Protein AF-A0A953WT06-F1 (afdb_monomer_lite)

Secondary structure (DSSP, 8-state):
-EE-TTS-EEETTEE---HHHHHHHHTTEEE-TTS-EEEE-SS-EEEEEESS-SS-EEEEEEESSSSTT-EEEEEETTS-EEE-BTTB-

Foldseek 3Di:
DEQEPVRWDDDPNDTDPPLVVLLVQVVQWDQDPVRFIWRDDPVDTHTYHYHDDNWDFPDWDWDDDDDPPIWIWTATPSGDIDIDDPVHD

pLDDT: mean 95.94, std 2.27, range [88.19, 98.38]

Sequence (89 aa):
MEIRADGSWWHEGGRINRERLVKLFSRILRKDEDGKTYLVTPYEKVIVHVEDAPFLAVRVDRAGEPGPGQTLAFLTNLGDLTLAGPEAP

Radius of gyration: 15.18 Å; chains: 1; bounding box: 38×30×43 Å

Structure (mmCIF, N/CA/C/O backbone):
data_AF-A0A953WT06-F1
#
_entry.id   AF-A0A953WT06-F1
#
loop_
_atom_site.group_PDB
_atom_site.id
_atom_site.type_symbol
_atom_site.label_atom_id
_atom_site.label_alt_id
_atom_site.label_comp_id
_atom_site.label_asym_id
_atom_site.label_entity_id
_atom_site.label_seq_id
_atom_site.pdbx_PDB_ins_code
_atom_site.Cartn_x
_atom_site.Cartn_y
_atom_site.Cartn_z
_atom_site.occupancy
_atom_site.B_iso_or_equiv
_atom_site.auth_seq_id
_atom_site.auth_comp_id
_atom_site.auth_asym_id
_atom_site.auth_atom_id
_atom_site.pdbx_PDB_model_num
ATOM 1 N N . MET A 1 1 ? 9.335 0.368 -12.348 1.00 95.69 1 MET A N 1
ATOM 2 C CA . MET A 1 1 ? 8.902 -0.455 -11.199 1.00 95.69 1 MET A CA 1
ATOM 3 C C . MET A 1 1 ? 7.426 -0.188 -11.012 1.00 95.69 1 MET A C 1
ATOM 5 O O . MET A 1 1 ? 7.036 0.969 -11.126 1.00 95.69 1 MET A O 1
ATOM 9 N N . GLU A 1 2 ? 6.630 -1.218 -10.775 1.00 98.00 2 GLU A N 1
ATOM 10 C CA . GLU A 1 2 ? 5.181 -1.107 -10.614 1.00 98.00 2 GLU A CA 1
ATOM 11 C C . GLU A 1 2 ? 4.727 -1.929 -9.402 1.00 98.00 2 GLU A C 1
ATOM 13 O O . GLU A 1 2 ? 5.191 -3.053 -9.209 1.00 98.00 2 GLU A O 1
ATOM 18 N N . ILE A 1 3 ? 3.838 -1.356 -8.594 1.00 98.31 3 ILE A N 1
ATOM 19 C CA . ILE A 1 3 ? 3.068 -2.047 -7.561 1.00 98.31 3 ILE A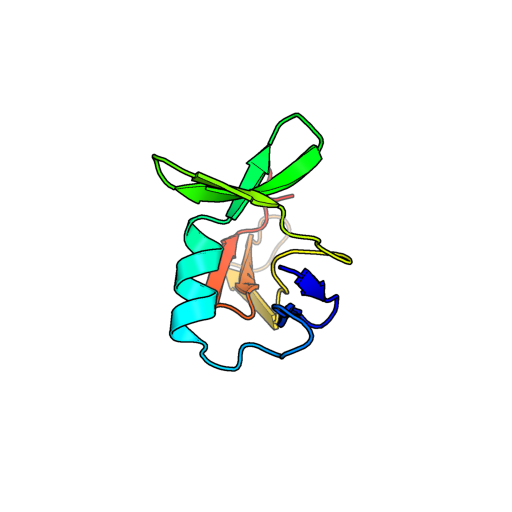 CA 1
ATOM 20 C C . ILE A 1 3 ? 1.624 -2.060 -8.049 1.00 98.31 3 ILE A C 1
ATOM 22 O O . ILE A 1 3 ? 1.005 -1.002 -8.184 1.00 98.31 3 ILE A O 1
ATOM 26 N N . ARG A 1 4 ? 1.114 -3.253 -8.343 1.00 98.12 4 ARG A N 1
ATOM 27 C CA . ARG A 1 4 ? -0.258 -3.442 -8.822 1.00 98.12 4 ARG A CA 1
ATOM 28 C C . ARG A 1 4 ? -1.254 -3.468 -7.671 1.00 98.12 4 ARG A C 1
ATOM 30 O O . ARG A 1 4 ? -0.864 -3.657 -6.519 1.00 98.12 4 ARG A O 1
ATOM 37 N N . ALA A 1 5 ? -2.538 -3.337 -7.987 1.00 97.88 5 ALA A N 1
ATOM 38 C CA . ALA A 1 5 ? -3.623 -3.316 -7.005 1.00 97.88 5 ALA A CA 1
ATOM 39 C C . ALA A 1 5 ? -3.699 -4.595 -6.143 1.00 97.88 5 ALA A C 1
ATOM 41 O O . ALA A 1 5 ? -4.143 -4.551 -5.001 1.00 97.88 5 ALA A O 1
ATOM 42 N N . ASP A 1 6 ? -3.205 -5.734 -6.643 1.00 96.81 6 ASP A N 1
ATOM 43 C CA . ASP A 1 6 ? -3.100 -6.992 -5.885 1.00 96.81 6 ASP A CA 1
ATOM 44 C C . ASP A 1 6 ? -1.879 -7.053 -4.939 1.00 96.81 6 ASP A C 1
ATOM 46 O O . ASP A 1 6 ? -1.616 -8.080 -4.307 1.00 96.81 6 ASP A O 1
ATOM 50 N N . GLY A 1 7 ? -1.107 -5.965 -4.844 1.00 96.81 7 GLY A N 1
ATOM 51 C CA . GLY A 1 7 ? 0.098 -5.851 -4.028 1.00 96.81 7 GLY A CA 1
ATOM 52 C C . GLY A 1 7 ? 1.327 -6.535 -4.631 1.00 96.81 7 GLY A C 1
ATOM 53 O O . GLY A 1 7 ? 2.363 -6.626 -3.964 1.00 96.81 7 GLY A O 1
ATOM 54 N N . SER A 1 8 ? 1.247 -7.041 -5.867 1.00 97.31 8 SER A N 1
ATOM 55 C CA . SER A 1 8 ? 2.388 -7.641 -6.555 1.00 97.31 8 SER A CA 1
ATOM 56 C C . SER A 1 8 ? 3.335 -6.580 -7.119 1.00 97.31 8 SER A C 1
ATOM 58 O O . SER A 1 8 ? 2.923 -5.547 -7.643 1.00 97.31 8 SER A O 1
ATOM 60 N N . TRP A 1 9 ? 4.636 -6.857 -7.013 1.00 98.19 9 TRP A N 1
ATOM 61 C CA . TRP A 1 9 ? 5.699 -5.980 -7.502 1.00 98.19 9 TRP A CA 1
ATOM 62 C C . TRP A 1 9 ? 6.217 -6.463 -8.856 1.00 98.19 9 TRP A C 1
ATOM 64 O O . TRP A 1 9 ? 6.502 -7.653 -9.029 1.00 98.19 9 TRP A O 1
ATOM 74 N N . TRP A 1 10 ? 6.375 -5.535 -9.798 1.00 98.12 10 TRP A N 1
ATOM 75 C CA . TRP A 1 10 ? 6.769 -5.801 -11.180 1.00 98.12 10 TRP A CA 1
ATOM 76 C C . TRP A 1 10 ? 7.911 -4.894 -11.638 1.00 98.12 10 TRP A C 1
ATOM 78 O O . TRP A 1 10 ? 7.960 -3.692 -11.359 1.00 98.12 10 TRP A O 1
ATOM 88 N N . HIS A 1 11 ? 8.831 -5.469 -12.405 1.00 96.44 11 HIS A N 1
ATOM 89 C CA . HIS A 1 11 ? 9.927 -4.751 -13.041 1.00 96.44 11 HIS A CA 1
ATOM 90 C C . HIS A 1 11 ? 10.180 -5.334 -14.432 1.00 96.44 11 HIS A C 1
ATOM 92 O O . HIS A 1 11 ? 10.227 -6.550 -14.584 1.00 96.44 11 HIS A O 1
ATOM 98 N N . GLU A 1 12 ? 10.277 -4.463 -15.442 1.00 94.06 12 GLU A N 1
ATOM 99 C CA . GLU A 1 12 ? 10.520 -4.845 -16.846 1.00 94.06 12 GLU A CA 1
ATOM 100 C C . GLU A 1 12 ? 9.564 -5.937 -17.369 1.00 94.06 12 GLU A C 1
ATOM 102 O O . GLU A 1 12 ? 9.953 -6.859 -18.078 1.00 94.06 12 GLU A O 1
ATOM 107 N N . GLY A 1 13 ? 8.284 -5.855 -16.986 1.00 92.69 13 GLY A N 1
ATOM 108 C CA . GLY A 1 13 ? 7.253 -6.817 -17.394 1.00 92.69 13 GLY A CA 1
ATOM 109 C C . GLY A 1 13 ? 7.280 -8.155 -16.644 1.00 92.69 13 GLY A C 1
ATOM 110 O O . GLY A 1 13 ? 6.393 -8.977 -16.858 1.00 92.69 13 GLY A O 1
ATOM 111 N N . GLY A 1 14 ? 8.237 -8.372 -15.737 1.00 97.31 14 GLY A N 1
ATOM 112 C CA . GLY A 1 14 ? 8.329 -9.564 -14.895 1.00 97.31 14 GLY A CA 1
ATOM 113 C C . GLY A 1 14 ? 7.870 -9.324 -13.455 1.00 97.31 14 GLY A C 1
ATOM 114 O O . GLY A 1 14 ? 8.195 -8.303 -12.843 1.00 97.31 14 GLY A O 1
ATOM 115 N N . ARG A 1 15 ? 7.153 -10.298 -12.881 1.00 97.56 15 ARG A N 1
ATOM 116 C CA . ARG A 1 15 ? 6.788 -10.296 -11.457 1.00 97.56 15 ARG A CA 1
ATOM 117 C C . ARG A 1 15 ? 7.999 -10.632 -10.584 1.00 97.56 15 ARG A C 1
ATOM 119 O O . ARG A 1 15 ? 8.683 -11.633 -10.803 1.00 97.56 15 ARG A O 1
ATOM 126 N N . ILE A 1 16 ? 8.219 -9.848 -9.534 1.00 97.56 16 ILE A N 1
ATOM 127 C CA . ILE A 1 16 ? 9.247 -10.100 -8.522 1.00 97.56 16 ILE A CA 1
ATOM 128 C C . ILE A 1 16 ? 8.674 -11.046 -7.458 1.00 97.56 16 ILE A C 1
ATOM 130 O O . ILE A 1 16 ? 7.932 -10.631 -6.575 1.00 97.56 16 ILE A O 1
ATOM 134 N N . ASN A 1 17 ? 9.051 -12.328 -7.505 1.00 95.75 17 ASN A N 1
ATOM 135 C CA . ASN A 1 17 ? 8.574 -13.346 -6.547 1.00 95.75 17 ASN A CA 1
ATOM 136 C C . ASN A 1 17 ? 9.430 -13.458 -5.268 1.00 95.75 17 ASN A C 1
ATOM 138 O O . ASN A 1 17 ? 9.141 -14.256 -4.380 1.00 95.75 17 ASN A O 1
ATOM 142 N N . ARG A 1 18 ? 10.525 -12.694 -5.166 1.00 96.75 18 ARG A N 1
ATOM 143 C CA . ARG A 1 18 ? 11.445 -12.751 -4.021 1.00 96.75 18 ARG A CA 1
ATOM 144 C C . ARG A 1 18 ? 10.937 -11.864 -2.885 1.00 96.75 18 ARG A C 1
ATOM 146 O O . ARG A 1 18 ? 11.308 -10.697 -2.812 1.00 96.75 18 ARG A O 1
ATOM 153 N N . GLU A 1 19 ? 10.161 -12.425 -1.963 1.00 93.94 19 GLU A N 1
ATOM 154 C CA . GLU A 1 19 ? 9.565 -11.675 -0.841 1.00 93.94 19 GLU A CA 1
ATOM 155 C C . GLU A 1 19 ? 10.575 -10.838 -0.045 1.00 93.94 19 GLU A C 1
ATOM 157 O O . GLU A 1 19 ? 10.325 -9.670 0.235 1.00 93.94 19 GLU A O 1
ATOM 162 N N . ARG A 1 20 ? 11.751 -11.394 0.283 1.00 95.88 20 ARG A N 1
ATOM 163 C CA . ARG A 1 20 ? 12.797 -10.650 1.013 1.00 95.88 20 ARG A CA 1
ATOM 164 C C . ARG A 1 20 ? 13.260 -9.398 0.266 1.00 95.88 20 ARG A C 1
ATOM 166 O O . ARG A 1 20 ? 13.579 -8.402 0.904 1.00 95.88 20 ARG A O 1
ATOM 173 N N . LEU A 1 21 ? 13.298 -9.455 -1.065 1.00 95.88 21 LEU A N 1
ATOM 174 C CA . LEU A 1 21 ? 13.677 -8.324 -1.906 1.00 95.88 21 LEU A CA 1
ATOM 175 C C . LEU A 1 21 ? 12.565 -7.270 -1.937 1.00 95.88 21 LEU A C 1
ATOM 177 O O . LEU A 1 21 ? 12.847 -6.089 -1.775 1.00 95.88 21 LEU A O 1
ATOM 181 N N . VAL A 1 22 ? 11.307 -7.698 -2.061 1.00 97.12 22 VAL A N 1
ATOM 182 C CA . VAL A 1 22 ? 10.147 -6.795 -1.986 1.00 97.12 22 VAL A CA 1
ATOM 183 C C . VAL A 1 22 ? 10.111 -6.065 -0.640 1.00 97.12 22 VAL A C 1
ATOM 185 O O . VAL A 1 22 ? 9.991 -4.845 -0.613 1.00 97.12 22 VAL A O 1
ATOM 188 N N . LYS A 1 23 ? 10.324 -6.778 0.475 1.00 96.38 23 LYS A N 1
ATOM 189 C CA . LYS A 1 23 ? 10.417 -6.177 1.819 1.00 96.38 23 LYS A CA 1
ATOM 190 C C . LYS A 1 23 ? 11.602 -5.223 1.982 1.00 96.38 23 LYS A C 1
ATOM 192 O O . LYS A 1 23 ? 11.534 -4.289 2.773 1.00 96.38 23 LYS A O 1
ATOM 197 N N . LEU A 1 24 ? 12.713 -5.463 1.285 1.00 95.62 24 LEU A N 1
ATOM 198 C CA . LEU A 1 24 ? 13.838 -4.527 1.290 1.00 95.62 24 LEU A CA 1
ATOM 199 C C . LEU A 1 24 ? 13.448 -3.222 0.591 1.00 95.62 24 LEU A C 1
ATOM 201 O O . LEU A 1 24 ? 13.691 -2.147 1.132 1.00 95.62 24 LEU A O 1
ATOM 205 N N . PHE A 1 25 ? 12.820 -3.317 -0.582 1.00 96.44 25 PHE A N 1
ATOM 206 C CA . PHE A 1 25 ? 12.382 -2.143 -1.330 1.00 96.44 25 PHE A CA 1
ATOM 207 C C . PHE A 1 25 ? 11.261 -1.377 -0.630 1.00 96.44 25 PHE A C 1
ATOM 209 O O . PHE A 1 25 ? 11.283 -0.150 -0.636 1.00 96.44 25 PHE A O 1
ATOM 216 N N . SER A 1 26 ? 10.325 -2.058 0.034 1.00 96.75 26 SER A N 1
ATOM 217 C CA . SER A 1 26 ? 9.231 -1.383 0.738 1.00 96.75 26 SER A CA 1
ATOM 218 C C . SER A 1 26 ? 9.712 -0.451 1.854 1.00 96.75 26 SER A C 1
ATOM 220 O O . SER A 1 26 ? 9.105 0.589 2.080 1.00 96.75 26 SER A O 1
ATOM 222 N N . ARG A 1 27 ? 10.841 -0.765 2.503 1.00 95.81 27 ARG A N 1
ATOM 223 C CA . ARG A 1 27 ? 11.446 0.066 3.563 1.00 95.81 27 ARG A CA 1
ATOM 224 C C . ARG A 1 27 ? 12.031 1.383 3.069 1.00 95.81 27 ARG A C 1
ATOM 226 O O . ARG A 1 27 ? 12.221 2.295 3.864 1.00 95.81 27 ARG A O 1
ATOM 233 N N . ILE A 1 28 ? 12.359 1.457 1.784 1.00 96.62 28 ILE A N 1
ATOM 234 C CA . ILE A 1 28 ? 12.893 2.664 1.145 1.00 96.62 28 ILE A CA 1
ATOM 235 C C . ILE A 1 28 ? 11.867 3.312 0.210 1.00 96.62 28 ILE A C 1
ATOM 237 O O . ILE A 1 28 ? 12.218 4.191 -0.579 1.00 96.62 28 ILE A O 1
ATOM 241 N N . LEU A 1 29 ? 10.610 2.863 0.276 1.00 97.56 29 LEU A N 1
ATOM 242 C CA . LEU A 1 29 ? 9.509 3.432 -0.478 1.00 97.56 29 LEU A CA 1
ATOM 243 C C . LEU A 1 29 ? 9.067 4.738 0.186 1.00 97.56 29 LEU A C 1
ATOM 245 O O . LEU A 1 29 ? 8.743 4.768 1.371 1.00 97.56 29 LEU A O 1
ATOM 249 N N . ARG A 1 30 ? 9.034 5.822 -0.582 1.00 96.81 30 ARG A N 1
ATOM 250 C CA . ARG A 1 30 ? 8.660 7.148 -0.092 1.00 96.81 30 ARG A CA 1
ATOM 251 C C . ARG A 1 30 ? 7.752 7.839 -1.094 1.00 96.81 30 ARG A C 1
ATOM 253 O O . ARG A 1 30 ? 8.007 7.791 -2.297 1.00 96.81 30 ARG A O 1
ATOM 260 N N . LYS A 1 31 ? 6.689 8.469 -0.600 1.00 96.44 31 LYS A N 1
ATOM 261 C CA . LYS A 1 31 ? 5.892 9.418 -1.378 1.00 96.44 31 LYS A CA 1
ATOM 262 C C . LYS A 1 31 ? 6.450 10.810 -1.111 1.00 96.44 31 LYS A C 1
ATOM 264 O O . LYS A 1 31 ? 6.522 11.211 0.047 1.00 96.44 31 LYS A O 1
ATOM 269 N N . ASP A 1 32 ? 6.876 11.499 -2.160 1.00 95.94 32 ASP A N 1
ATOM 270 C CA . ASP A 1 32 ? 7.422 12.851 -2.039 1.00 95.94 32 ASP A CA 1
ATOM 271 C C . ASP A 1 32 ? 6.315 13.894 -2.281 1.00 95.94 32 ASP A C 1
ATOM 273 O O . ASP A 1 32 ? 5.190 13.566 -2.665 1.00 95.94 32 ASP A O 1
ATOM 277 N N . GLU A 1 33 ? 6.630 15.167 -2.037 1.00 96.50 33 GLU A N 1
ATOM 278 C CA . GLU A 1 33 ? 5.691 16.300 -2.128 1.00 96.50 33 GLU A CA 1
ATOM 279 C C . GLU A 1 33 ? 5.097 16.499 -3.531 1.00 96.50 33 GLU A C 1
ATOM 281 O O . GLU A 1 33 ? 4.019 17.067 -3.682 1.00 96.50 33 GLU A O 1
ATOM 286 N N . ASP A 1 34 ? 5.764 15.980 -4.564 1.00 96.00 34 ASP A N 1
ATOM 287 C CA . ASP A 1 34 ? 5.274 15.966 -5.946 1.00 96.00 34 ASP A CA 1
ATOM 288 C C . ASP A 1 34 ? 4.149 14.939 -6.191 1.00 96.00 34 ASP A C 1
ATOM 290 O O . ASP A 1 34 ? 3.692 14.766 -7.323 1.00 96.00 34 ASP A O 1
ATOM 294 N N . GLY A 1 35 ? 3.719 14.233 -5.143 1.00 95.38 35 GLY A N 1
ATOM 295 C CA . GLY A 1 35 ? 2.656 13.237 -5.175 1.00 95.38 35 GLY A CA 1
ATOM 296 C C . GLY A 1 35 ? 3.080 11.889 -5.759 1.00 95.38 35 GLY A C 1
ATOM 297 O O . GLY A 1 35 ? 2.265 10.964 -5.771 1.00 95.38 35 GLY A O 1
ATOM 298 N N . LYS A 1 36 ? 4.329 11.745 -6.214 1.00 97.00 36 LYS A N 1
ATOM 299 C CA . LYS A 1 36 ? 4.856 10.506 -6.792 1.00 97.00 36 LYS A CA 1
ATOM 300 C C . LYS A 1 36 ? 5.499 9.633 -5.721 1.00 97.00 36 LYS A C 1
ATOM 302 O O . LYS A 1 36 ? 5.986 10.107 -4.694 1.00 97.00 36 LYS A O 1
ATOM 307 N N . THR A 1 37 ? 5.529 8.335 -5.997 1.00 98.12 37 THR A N 1
ATOM 308 C CA . THR A 1 37 ? 6.158 7.333 -5.137 1.00 98.12 37 THR A CA 1
ATOM 309 C C . THR A 1 37 ? 7.493 6.890 -5.721 1.00 98.12 37 THR A C 1
ATOM 311 O O . THR A 1 37 ? 7.639 6.722 -6.933 1.00 98.12 37 THR A O 1
ATOM 314 N N . TYR A 1 38 ? 8.475 6.696 -4.847 1.00 98.12 38 TYR A N 1
ATOM 315 C CA . TYR A 1 38 ? 9.848 6.405 -5.220 1.00 98.12 38 TYR A CA 1
ATOM 316 C 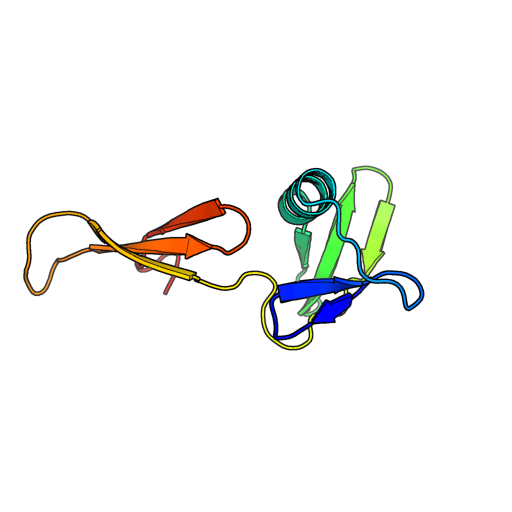C . TYR A 1 38 ? 10.486 5.362 -4.314 1.00 98.12 38 TYR A C 1
ATOM 318 O O . TYR A 1 38 ? 10.182 5.306 -3.127 1.00 98.12 38 TYR A O 1
ATOM 326 N N . LEU A 1 39 ? 11.435 4.604 -4.859 1.00 97.62 39 LEU A N 1
ATOM 327 C CA . LEU A 1 39 ? 12.478 3.963 -4.061 1.00 97.62 39 LEU A CA 1
ATOM 328 C C . LEU A 1 39 ? 13.622 4.958 -3.898 1.00 97.62 39 LEU A C 1
ATOM 330 O O . LEU A 1 39 ? 14.128 5.474 -4.899 1.00 97.62 39 LEU A O 1
ATOM 334 N N . VAL A 1 40 ? 14.014 5.231 -2.656 1.00 97.06 40 VAL A N 1
ATOM 335 C CA . VAL A 1 40 ? 15.010 6.258 -2.339 1.00 97.06 40 VAL A CA 1
ATOM 336 C C . VAL A 1 40 ? 16.222 5.636 -1.662 1.00 97.06 40 VAL A C 1
ATOM 338 O O . VAL A 1 40 ? 16.127 5.052 -0.586 1.00 97.06 40 VAL A O 1
ATOM 341 N N . THR A 1 41 ? 17.386 5.812 -2.270 1.00 94.94 41 THR A N 1
ATOM 342 C CA . THR A 1 41 ? 18.686 5.559 -1.641 1.00 94.94 41 THR A CA 1
ATOM 343 C C . THR A 1 41 ? 19.451 6.885 -1.532 1.00 94.94 41 THR A C 1
ATOM 345 O O . THR A 1 41 ? 19.013 7.885 -2.102 1.00 94.94 41 THR A O 1
ATOM 348 N N . PRO A 1 42 ? 20.586 6.954 -0.811 1.00 95.38 42 PRO A N 1
ATOM 349 C CA . PRO A 1 42 ? 21.345 8.202 -0.690 1.00 95.38 42 PRO A CA 1
ATOM 350 C C . PRO A 1 42 ? 21.797 8.813 -2.025 1.00 95.38 42 PRO A C 1
ATOM 352 O O . PRO A 1 42 ? 21.979 10.024 -2.101 1.00 95.38 42 PRO A O 1
ATOM 355 N N . TYR A 1 43 ? 21.981 7.993 -3.063 1.00 95.06 43 TYR A N 1
ATOM 356 C CA . TYR A 1 43 ? 22.533 8.426 -4.351 1.00 95.06 43 TYR A CA 1
ATOM 357 C C . TYR A 1 43 ? 21.510 8.411 -5.489 1.00 95.06 43 TYR A C 1
ATOM 359 O O . TYR A 1 43 ? 21.728 9.058 -6.510 1.00 95.06 43 TYR A O 1
ATOM 367 N N . GLU A 1 44 ? 20.402 7.683 -5.333 1.00 94.75 44 GLU A N 1
ATOM 368 C CA . GLU A 1 44 ? 19.459 7.427 -6.418 1.00 94.75 44 GLU A CA 1
ATOM 369 C C . GLU A 1 44 ? 18.006 7.507 -5.954 1.00 94.75 44 GLU A C 1
ATOM 371 O O . GLU A 1 44 ? 17.652 7.157 -4.825 1.00 94.75 44 GLU A O 1
ATOM 376 N N . LYS A 1 45 ? 17.141 7.918 -6.883 1.00 95.69 45 LYS A N 1
ATOM 377 C CA . LYS A 1 45 ? 15.693 7.972 -6.704 1.00 95.69 45 LYS A CA 1
ATOM 378 C C . LYS A 1 45 ? 15.019 7.382 -7.939 1.00 95.69 45 LYS A C 1
ATOM 380 O O . LYS A 1 45 ? 15.150 7.921 -9.035 1.00 95.69 45 LYS A O 1
ATOM 385 N N . VAL A 1 46 ? 14.293 6.280 -7.763 1.00 96.56 46 VAL A N 1
ATOM 386 C CA . VAL A 1 46 ? 13.638 5.548 -8.860 1.00 96.56 46 VAL A CA 1
ATOM 387 C C . VAL A 1 46 ? 12.127 5.659 -8.721 1.00 96.56 46 VAL A C 1
ATOM 389 O O . VAL A 1 46 ? 11.590 5.355 -7.660 1.00 96.56 46 VAL A O 1
ATOM 392 N N . ILE A 1 47 ? 11.434 6.074 -9.787 1.00 97.69 47 ILE A N 1
ATOM 393 C CA . ILE A 1 47 ? 9.966 6.169 -9.805 1.00 97.69 47 ILE A CA 1
ATOM 394 C C . ILE A 1 47 ? 9.340 4.774 -9.683 1.00 97.69 47 ILE A C 1
ATOM 396 O O . ILE A 1 47 ? 9.710 3.835 -10.399 1.00 97.69 47 ILE A O 1
ATOM 400 N N . VAL A 1 48 ? 8.338 4.670 -8.813 1.00 98.19 48 VAL A N 1
ATOM 401 C CA . VAL A 1 48 ? 7.457 3.510 -8.674 1.00 98.19 48 VAL A CA 1
ATOM 402 C C . VAL A 1 48 ? 6.052 3.922 -9.085 1.00 98.19 48 VAL A C 1
ATOM 404 O O . VAL A 1 48 ? 5.475 4.841 -8.509 1.00 98.19 48 VAL A O 1
ATOM 407 N N . HIS A 1 49 ? 5.496 3.239 -10.083 1.00 98.06 49 HIS A N 1
ATOM 408 C CA . HIS A 1 49 ? 4.081 3.366 -10.398 1.00 98.06 49 HIS A CA 1
ATOM 409 C C . HIS A 1 49 ? 3.279 2.538 -9.393 1.00 98.06 49 HIS A C 1
ATOM 411 O O . HIS A 1 49 ? 3.549 1.350 -9.237 1.00 98.06 49 HIS A O 1
ATOM 417 N N . VAL A 1 50 ? 2.344 3.162 -8.685 1.00 98.12 50 VAL A N 1
ATOM 418 C CA . VAL A 1 50 ? 1.450 2.482 -7.742 1.00 98.12 50 VAL A CA 1
ATOM 419 C C . VAL A 1 50 ? 0.048 2.591 -8.315 1.00 98.12 50 VAL A C 1
ATOM 421 O O . VAL A 1 50 ? -0.434 3.703 -8.513 1.00 98.12 50 VAL A O 1
ATOM 424 N N . GLU A 1 51 ? -0.562 1.451 -8.625 1.00 98.12 51 GLU A N 1
ATOM 425 C CA . GLU A 1 51 ? -1.890 1.391 -9.246 1.00 98.12 51 GLU A CA 1
ATOM 426 C C . GLU A 1 51 ? -2.990 1.867 -8.286 1.00 98.12 51 GLU A C 1
ATOM 428 O O . GLU A 1 51 ? -3.888 2.596 -8.695 1.00 98.12 51 GLU A O 1
ATOM 433 N N . ASP A 1 52 ? -2.881 1.492 -7.007 1.00 97.56 52 ASP A N 1
ATOM 434 C CA . ASP A 1 52 ? -3.830 1.862 -5.950 1.00 97.56 52 ASP A CA 1
ATOM 435 C C . ASP A 1 52 ? -3.093 2.222 -4.648 1.00 97.56 52 ASP A C 1
ATOM 437 O O . ASP A 1 52 ? -2.853 3.395 -4.355 1.00 97.56 52 ASP A O 1
ATOM 441 N N . ALA A 1 53 ? -2.614 1.210 -3.915 1.00 96.75 53 ALA A N 1
ATOM 442 C CA . ALA A 1 53 ? -1.886 1.383 -2.661 1.00 96.75 53 ALA A CA 1
ATOM 443 C C . ALA A 1 53 ? -0.569 0.583 -2.634 1.00 96.75 53 ALA A C 1
ATOM 445 O O . ALA A 1 53 ? -0.478 -0.500 -3.214 1.00 96.75 53 ALA A O 1
ATOM 446 N N . PRO A 1 54 ? 0.471 1.077 -1.934 1.00 96.12 54 PRO A N 1
ATOM 447 C CA 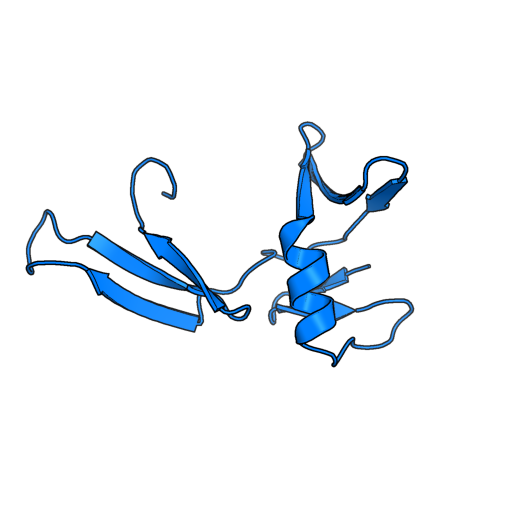. PRO A 1 54 ? 1.757 0.382 -1.846 1.00 96.12 54 PRO A CA 1
ATOM 448 C C . PRO A 1 54 ? 1.741 -0.841 -0.916 1.00 96.12 54 PRO A C 1
ATOM 450 O O . PRO A 1 54 ? 2.612 -1.707 -1.021 1.00 96.12 54 PRO A O 1
ATOM 453 N N . PHE A 1 55 ? 0.766 -0.907 -0.006 1.00 96.94 55 PHE A N 1
ATOM 454 C CA . PHE A 1 55 ? 0.598 -1.971 0.977 1.00 96.94 55 PHE A CA 1
ATOM 455 C C . PHE A 1 55 ? -0.867 -2.388 1.035 1.00 96.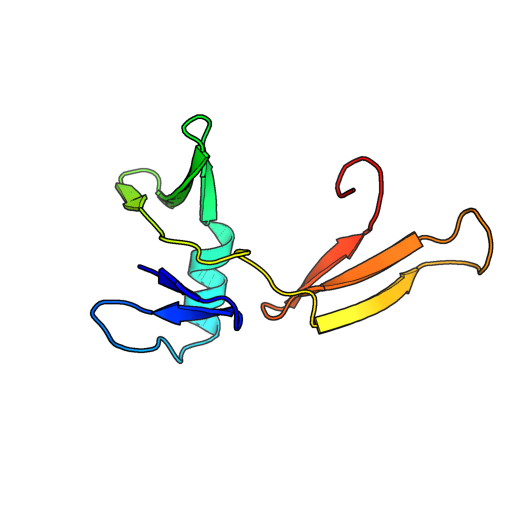94 55 PHE A C 1
ATOM 457 O O . PHE A 1 55 ? -1.754 -1.538 0.992 1.00 96.94 55 PHE A O 1
ATOM 464 N N . LEU A 1 56 ? -1.110 -3.686 1.202 1.00 97.56 56 LEU A N 1
ATOM 465 C CA . LEU A 1 56 ? -2.447 -4.230 1.416 1.00 97.56 56 LEU A CA 1
ATOM 466 C C . LEU A 1 56 ? -2.580 -4.696 2.857 1.00 97.56 56 LEU A C 1
ATOM 468 O O . LEU A 1 56 ? -1.773 -5.506 3.305 1.00 97.56 56 LEU A O 1
ATOM 472 N N . ALA A 1 57 ? -3.602 -4.234 3.571 1.00 97.69 57 ALA A N 1
ATOM 473 C CA . ALA A 1 57 ? -3.953 -4.795 4.869 1.00 97.69 57 ALA A CA 1
ATOM 474 C C . ALA A 1 57 ? -4.611 -6.170 4.670 1.00 97.69 57 ALA A C 1
ATOM 476 O O . ALA A 1 57 ? -5.679 -6.275 4.073 1.00 97.69 57 ALA A O 1
ATOM 477 N N . VAL A 1 58 ? -3.967 -7.232 5.157 1.00 97.81 58 VAL A N 1
ATOM 478 C CA . VAL A 1 58 ? -4.408 -8.628 4.961 1.00 97.81 58 VAL A CA 1
ATOM 479 C C . VAL A 1 58 ? -4.997 -9.254 6.222 1.00 97.81 58 VAL A C 1
ATOM 481 O O . VAL A 1 58 ? -5.624 -10.309 6.155 1.00 97.81 58 VAL A O 1
ATOM 484 N N . ARG A 1 59 ? -4.801 -8.619 7.380 1.00 98.38 59 ARG A N 1
ATOM 485 C CA . ARG A 1 59 ? -5.413 -9.016 8.650 1.00 98.38 59 ARG A CA 1
ATOM 486 C C . ARG A 1 59 ? -5.688 -7.784 9.497 1.00 98.38 59 ARG A C 1
ATOM 488 O O . ARG A 1 59 ? -4.901 -6.839 9.474 1.00 98.38 59 ARG A O 1
ATOM 495 N N . VAL A 1 60 ? -6.772 -7.835 10.260 1.00 98.00 60 VAL A N 1
ATOM 496 C CA . VAL A 1 60 ? -7.108 -6.851 11.287 1.00 98.00 60 VAL A CA 1
ATOM 497 C C . VAL A 1 60 ? -7.360 -7.574 12.603 1.00 98.00 60 VAL A C 1
ATOM 499 O O . VAL A 1 60 ? -8.100 -8.555 12.649 1.00 98.00 60 VAL A O 1
ATOM 502 N N . ASP A 1 61 ? -6.729 -7.086 13.661 1.00 97.31 61 ASP A N 1
ATOM 503 C CA . ASP A 1 61 ? -6.873 -7.573 15.025 1.00 97.31 61 ASP A CA 1
ATOM 504 C C . ASP A 1 61 ? -7.339 -6.417 15.917 1.00 97.31 61 ASP A C 1
ATOM 506 O O . ASP A 1 61 ? -6.950 -5.264 15.719 1.00 97.31 61 ASP A O 1
ATOM 510 N N . ARG A 1 62 ? -8.150 -6.704 16.937 1.00 96.31 62 ARG A N 1
ATOM 511 C CA . ARG A 1 62 ? -8.397 -5.723 17.999 1.00 96.31 62 ARG A CA 1
ATOM 512 C C . ARG A 1 62 ? -7.170 -5.668 18.906 1.00 96.31 62 ARG A C 1
ATOM 514 O O . ARG A 1 62 ? -6.763 -6.688 19.457 1.00 96.31 62 ARG A O 1
ATOM 521 N N . ALA A 1 63 ? -6.629 -4.474 19.099 1.00 93.12 63 ALA A N 1
ATOM 522 C CA . ALA A 1 63 ? -5.631 -4.181 20.111 1.00 93.12 63 ALA A CA 1
ATOM 523 C C . ALA A 1 63 ? -6.322 -3.537 21.324 1.00 93.12 63 ALA A C 1
ATOM 525 O O . ALA A 1 63 ? -6.856 -2.433 21.237 1.00 93.12 63 ALA A O 1
ATOM 526 N N . GLY A 1 64 ? -6.316 -4.241 22.456 1.00 88.44 64 GLY A N 1
ATOM 527 C CA . GLY A 1 64 ? -6.939 -3.786 23.701 1.00 88.44 64 GLY A CA 1
ATOM 528 C C . GLY A 1 64 ? -8.399 -4.217 23.879 1.00 88.44 64 GLY A C 1
ATOM 529 O O . GLY A 1 64 ? -8.889 -5.151 23.234 1.00 88.44 64 GLY A O 1
ATOM 530 N N . GLU A 1 65 ? -9.077 -3.547 24.810 1.00 92.12 65 GLU A N 1
ATOM 531 C CA . GLU A 1 65 ? -10.434 -3.890 25.238 1.00 92.12 65 GLU A CA 1
ATOM 532 C C . GLU A 1 65 ? -11.503 -3.462 24.219 1.00 92.12 65 GLU A C 1
ATOM 534 O O . GLU A 1 65 ? -11.339 -2.460 23.514 1.00 92.12 65 GLU A O 1
ATOM 539 N N . PRO A 1 66 ? -12.619 -4.205 24.115 1.00 93.38 66 PRO A N 1
ATOM 540 C CA . PRO A 1 66 ? -13.721 -3.836 23.241 1.00 93.38 66 PRO A CA 1
ATOM 541 C C . PRO A 1 66 ? -14.436 -2.574 23.742 1.00 93.38 66 PRO A C 1
ATOM 543 O O . PRO A 1 66 ? -14.665 -2.394 24.936 1.00 93.38 66 PRO A O 1
ATOM 546 N N . GLY A 1 67 ? -14.853 -1.720 22.806 1.00 92.44 67 GLY A N 1
ATOM 547 C CA . GLY A 1 67 ? -15.631 -0.516 23.094 1.00 92.44 67 GLY A CA 1
ATOM 548 C C . GLY A 1 67 ? -15.314 0.639 22.140 1.00 92.44 67 GLY A C 1
ATOM 549 O O . GLY A 1 67 ? -14.546 0.463 21.195 1.00 92.44 67 GLY A O 1
ATOM 550 N N . PRO A 1 68 ? -15.881 1.834 22.382 1.00 90.50 68 PRO A N 1
ATOM 551 C CA . PRO A 1 68 ? -15.671 3.012 21.533 1.00 90.50 68 PRO A CA 1
ATOM 552 C C . PRO A 1 68 ? -14.211 3.477 21.431 1.00 90.50 68 PRO A C 1
ATOM 554 O O . PRO A 1 68 ? -13.856 4.143 20.468 1.00 90.50 68 PRO A O 1
ATOM 557 N N . GLY A 1 69 ? -13.375 3.130 22.415 1.00 88.69 69 GLY A N 1
ATOM 558 C CA . GLY A 1 69 ? -11.940 3.427 22.429 1.00 88.69 69 GLY A CA 1
ATOM 559 C C . GLY A 1 69 ? -11.050 2.263 21.987 1.00 88.69 69 GLY A C 1
ATOM 560 O O . GLY A 1 69 ? -9.861 2.292 22.286 1.00 88.69 69 GLY A O 1
ATOM 561 N N . GLN A 1 70 ? -11.604 1.217 21.359 1.00 93.06 70 GLN A N 1
ATOM 562 C CA . GLN A 1 70 ? -10.795 0.089 20.889 1.00 93.06 70 GLN A CA 1
ATOM 563 C C . GLN A 1 70 ? -9.822 0.534 19.792 1.00 93.06 70 GLN A C 1
ATOM 565 O O . GLN A 1 70 ? -10.177 1.327 18.919 1.00 93.06 70 GLN A O 1
ATOM 570 N N . THR A 1 71 ? -8.629 -0.049 19.788 1.00 95.12 71 THR A N 1
ATOM 571 C CA . THR A 1 71 ? -7.648 0.159 18.723 1.00 95.12 71 THR A CA 1
ATOM 572 C C . THR A 1 71 ? -7.708 -1.009 17.747 1.00 95.12 71 THR A C 1
ATOM 574 O O . THR A 1 71 ? -7.877 -2.162 18.147 1.00 95.12 71 THR A O 1
ATOM 577 N N . LEU A 1 72 ? -7.555 -0.731 16.455 1.00 96.94 72 LEU A N 1
ATOM 578 C CA . LEU A 1 72 ? -7.423 -1.762 15.428 1.00 96.94 72 LEU A CA 1
ATOM 579 C C . LEU A 1 72 ? -5.967 -1.843 14.982 1.00 96.94 72 LEU A C 1
ATOM 581 O O . LEU A 1 72 ? -5.359 -0.825 14.665 1.00 96.94 72 LEU A O 1
ATOM 585 N N . ALA A 1 73 ? -5.412 -3.049 14.959 1.00 97.75 73 ALA A N 1
ATOM 586 C CA . ALA A 1 73 ? -4.080 -3.331 14.455 1.00 97.75 73 ALA A CA 1
ATOM 587 C C . ALA A 1 73 ? -4.191 -4.038 13.102 1.00 97.75 73 ALA A C 1
ATOM 589 O O . ALA A 1 73 ? -4.803 -5.100 13.001 1.00 97.75 73 ALA A O 1
ATOM 590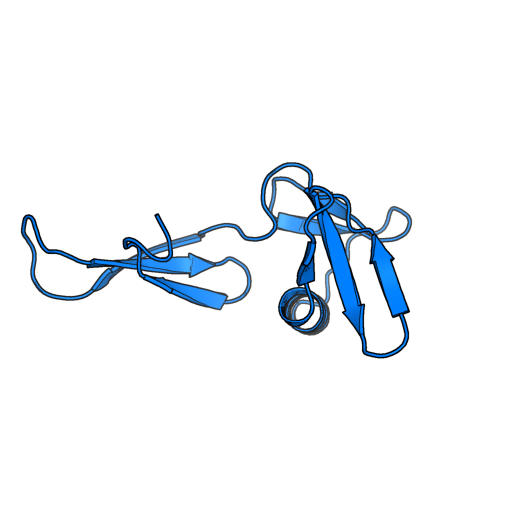 N N . PHE A 1 74 ? -3.595 -3.460 12.067 1.00 98.31 74 PHE A N 1
ATOM 591 C CA . PHE A 1 74 ? -3.586 -4.002 10.715 1.00 98.31 74 PHE A CA 1
ATOM 592 C C . PHE A 1 74 ? -2.216 -4.587 10.392 1.00 98.31 74 PHE A C 1
ATOM 594 O O . PHE A 1 74 ? -1.195 -3.921 10.564 1.00 98.31 74 PHE A O 1
ATOM 601 N N . LEU A 1 75 ? -2.202 -5.824 9.896 1.00 98.12 75 LEU A N 1
ATOM 602 C CA . LEU A 1 75 ? -1.017 -6.470 9.336 1.00 98.12 75 LEU A CA 1
ATOM 603 C C . LEU A 1 75 ? -1.044 -6.333 7.812 1.00 98.12 75 LEU A C 1
ATOM 605 O O . LEU A 1 75 ? -2.037 -6.701 7.178 1.00 98.12 75 LEU A O 1
ATOM 609 N N . THR A 1 76 ? 0.045 -5.853 7.216 1.00 97.75 76 THR A N 1
ATOM 610 C CA . THR A 1 76 ? 0.162 -5.730 5.758 1.00 97.75 76 THR A CA 1
ATOM 611 C C . THR A 1 76 ? 0.607 -7.035 5.094 1.00 97.75 76 THR A C 1
ATOM 613 O O . THR A 1 76 ? 1.179 -7.921 5.733 1.00 97.75 76 THR A O 1
ATOM 616 N N . ASN A 1 77 ? 0.421 -7.147 3.778 1.00 95.94 77 ASN A N 1
ATOM 617 C CA . ASN A 1 77 ? 0.936 -8.238 2.944 1.00 95.94 77 ASN A CA 1
ATOM 618 C C . ASN A 1 77 ? 2.471 -8.381 2.996 1.00 95.94 77 ASN A C 1
ATOM 620 O O . ASN A 1 77 ? 3.000 -9.437 2.654 1.00 95.94 77 ASN A O 1
ATOM 624 N N . LEU A 1 78 ? 3.193 -7.346 3.440 1.00 96.00 78 LEU A N 1
ATOM 625 C CA . LEU A 1 78 ? 4.646 -7.378 3.638 1.00 96.00 78 LEU A CA 1
ATOM 626 C C . LEU A 1 78 ? 5.054 -7.646 5.098 1.00 96.00 78 LEU A C 1
ATOM 628 O O . LEU A 1 78 ? 6.234 -7.879 5.382 1.00 96.00 78 LEU A O 1
ATOM 632 N N . GLY A 1 79 ? 4.076 -7.763 5.997 1.00 95.12 79 GLY A N 1
ATOM 633 C CA . GLY A 1 79 ? 4.261 -8.113 7.402 1.00 95.12 79 GLY A CA 1
ATOM 634 C C . GLY A 1 79 ? 4.505 -6.920 8.324 1.00 95.12 79 GLY A C 1
ATOM 635 O O . GLY A 1 79 ? 4.966 -7.130 9.443 1.00 95.12 79 GLY A O 1
ATOM 636 N N . ASP A 1 80 ? 4.215 -5.701 7.869 1.00 95.12 80 ASP A N 1
ATOM 637 C CA . ASP A 1 80 ? 4.268 -4.503 8.706 1.00 95.12 80 ASP A CA 1
ATOM 638 C C . ASP A 1 80 ? 2.987 -4.398 9.541 1.00 95.12 80 ASP A C 1
ATOM 640 O O . ASP A 1 80 ? 1.908 -4.769 9.077 1.00 95.12 80 ASP A O 1
ATOM 644 N N . LEU A 1 81 ? 3.107 -3.903 10.774 1.00 96.31 81 LEU A N 1
ATOM 645 C CA . LEU A 1 81 ? 1.979 -3.682 11.675 1.00 96.31 81 LEU A CA 1
ATOM 646 C C . LEU A 1 81 ? 1.731 -2.179 11.809 1.00 96.31 81 LEU A C 1
ATOM 648 O O . LEU A 1 81 ? 2.657 -1.435 12.126 1.00 96.31 81 LEU A O 1
ATOM 652 N N . THR A 1 82 ? 0.487 -1.748 11.621 1.00 96.12 82 THR A N 1
ATOM 653 C CA . THR A 1 82 ? 0.063 -0.370 11.890 1.00 96.12 82 THR A CA 1
ATOM 654 C C . THR A 1 82 ? -1.172 -0.351 12.783 1.00 96.12 82 THR A C 1
ATOM 656 O O . THR A 1 82 ? -2.030 -1.227 12.679 1.00 96.12 82 THR A O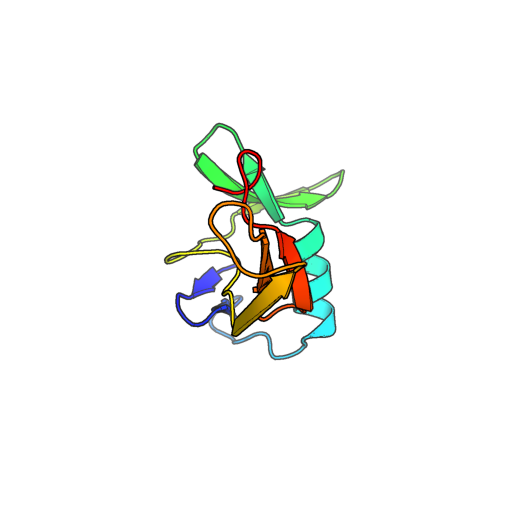 1
ATOM 659 N N . LEU A 1 83 ? -1.255 0.626 13.684 1.00 96.75 83 LEU A N 1
ATOM 660 C CA . LEU A 1 83 ? -2.437 0.854 14.511 1.00 96.75 83 LEU A CA 1
ATOM 661 C C . LEU A 1 83 ? -3.272 1.948 13.854 1.00 96.75 83 LEU A C 1
ATOM 663 O O . LEU A 1 83 ? -2.741 3.023 13.591 1.00 96.75 83 LEU A O 1
ATOM 667 N N . ALA A 1 84 ? -4.558 1.698 13.623 1.00 95.62 84 ALA A N 1
ATOM 668 C CA . ALA A 1 84 ? -5.457 2.754 13.176 1.00 95.62 84 ALA A CA 1
ATOM 669 C C . ALA A 1 84 ? -5.620 3.810 14.275 1.00 95.62 84 ALA A C 1
ATOM 671 O O . ALA A 1 84 ? -5.825 3.482 15.448 1.00 95.62 84 ALA A O 1
ATOM 672 N N . GLY A 1 85 ? -5.526 5.077 13.886 1.00 92.88 85 GLY A N 1
ATOM 673 C CA . GLY A 1 85 ? -5.579 6.225 14.785 1.00 92.88 85 GLY A CA 1
ATOM 674 C C . GLY A 1 85 ? -5.277 7.533 14.047 1.00 92.88 85 GLY A C 1
ATOM 675 O O . GLY A 1 85 ? -5.100 7.519 12.840 1.00 92.88 85 GLY A O 1
ATOM 676 N N . PRO A 1 86 ? -5.177 8.680 14.734 1.00 93.00 86 PRO A N 1
ATOM 677 C CA . PRO A 1 86 ? -4.989 9.979 14.072 1.00 93.00 86 PRO A CA 1
ATOM 678 C C . PRO A 1 86 ? -3.744 10.079 13.172 1.00 93.00 86 PRO A C 1
ATOM 680 O O . PRO A 1 86 ? -3.775 10.774 12.163 1.00 93.00 86 PRO A O 1
ATOM 683 N N . GLU A 1 87 ? -2.672 9.359 13.516 1.00 91.12 87 GLU A N 1
ATOM 684 C CA . GLU A 1 87 ? -1.429 9.299 12.728 1.00 91.12 87 GLU A CA 1
ATOM 685 C C . GLU A 1 87 ? -1.508 8.314 11.542 1.00 91.12 87 GLU A C 1
ATOM 687 O O . GLU A 1 87 ? -0.666 8.340 10.646 1.00 91.12 87 GLU A O 1
ATOM 692 N N . ALA A 1 88 ? -2.512 7.434 11.536 1.00 91.62 88 ALA A N 1
ATOM 693 C CA . ALA A 1 88 ? -2.795 6.441 10.501 1.00 91.62 88 ALA A CA 1
ATOM 694 C C . ALA A 1 88 ? -4.328 6.282 10.373 1.00 91.62 88 ALA A C 1
ATOM 696 O O . ALA A 1 88 ? -4.885 5.324 10.927 1.00 91.62 88 ALA A O 1
ATOM 697 N N . PRO A 1 89 ? -4.999 7.282 9.762 1.00 88.19 89 PRO A N 1
ATOM 698 C CA . PRO A 1 89 ? -6.455 7.430 9.791 1.00 88.19 89 PRO A CA 1
ATOM 699 C C . PRO A 1 89 ? -7.205 6.381 8.965 1.00 88.19 89 PRO A C 1
ATOM 701 O O . PRO A 1 89 ? -6.613 5.818 8.015 1.00 88.19 89 PRO A O 1
#